Protein AF-A0A4Y3J3N5-F1 (afdb_monomer_lite)

Structure (mmCIF, N/CA/C/O backbone):
data_AF-A0A4Y3J3N5-F1
#
_entry.id   AF-A0A4Y3J3N5-F1
#
loop_
_atom_site.group_PDB
_atom_site.id
_atom_site.type_symbol
_atom_site.label_atom_id
_atom_site.label_alt_id
_atom_site.label_comp_id
_atom_site.label_asym_id
_atom_site.label_entity_id
_atom_site.label_seq_id
_atom_site.pdbx_PDB_ins_code
_atom_site.Cartn_x
_atom_site.Cartn_y
_atom_site.Cartn_z
_atom_site.occupancy
_atom_site.B_iso_or_equiv
_atom_site.auth_seq_id
_atom_site.auth_comp_id
_atom_site.auth_asym_id
_atom_site.auth_atom_id
_atom_site.pdbx_PDB_model_num
ATOM 1 N N . MET A 1 1 ? -22.427 3.754 10.484 1.00 77.75 1 MET A N 1
ATOM 2 C CA . MET A 1 1 ? -21.867 2.845 9.464 1.00 77.75 1 MET A CA 1
ATOM 3 C C . 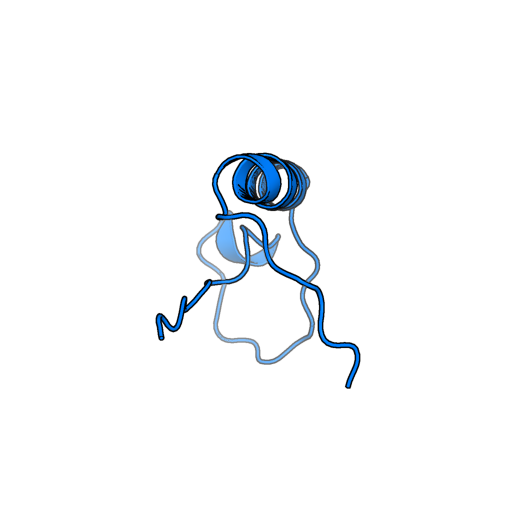MET A 1 1 ? -21.060 3.696 8.505 1.00 77.75 1 MET A C 1
ATOM 5 O O . MET A 1 1 ? -21.630 4.639 7.970 1.00 77.75 1 MET A O 1
ATOM 9 N N . SER A 1 2 ? -19.770 3.415 8.333 1.00 81.00 2 SER A N 1
ATOM 10 C CA . SER A 1 2 ? -18.892 4.198 7.454 1.00 81.00 2 SER A CA 1
ATOM 11 C C . SER A 1 2 ? -18.290 3.276 6.404 1.00 81.00 2 SER A C 1
ATOM 13 O O . SER A 1 2 ? -17.828 2.190 6.742 1.00 81.00 2 SER A O 1
ATOM 15 N N . ILE A 1 3 ? -18.317 3.699 5.142 1.00 83.56 3 ILE A N 1
ATOM 16 C CA . ILE A 1 3 ? -17.695 2.982 4.026 1.00 83.56 3 ILE A CA 1
ATOM 17 C C . ILE A 1 3 ? -16.424 3.737 3.651 1.00 83.56 3 ILE A C 1
ATOM 19 O O . ILE A 1 3 ? -16.462 4.953 3.464 1.00 83.56 3 ILE A O 1
ATOM 23 N N . PHE A 1 4 ? -15.313 3.015 3.528 1.00 84.12 4 PHE A N 1
ATOM 24 C CA . PHE A 1 4 ? -14.032 3.568 3.101 1.00 84.12 4 PHE A CA 1
ATOM 25 C C . PHE A 1 4 ? -13.700 3.037 1.708 1.00 84.12 4 PHE A C 1
ATOM 27 O O . PHE A 1 4 ? -13.706 1.828 1.484 1.00 84.12 4 PHE A O 1
ATOM 34 N N . LEU A 1 5 ? -13.415 3.941 0.772 1.00 88.62 5 LEU A N 1
ATOM 35 C CA . LEU A 1 5 ? -12.976 3.595 -0.577 1.00 88.62 5 LEU A CA 1
ATOM 36 C C . LEU A 1 5 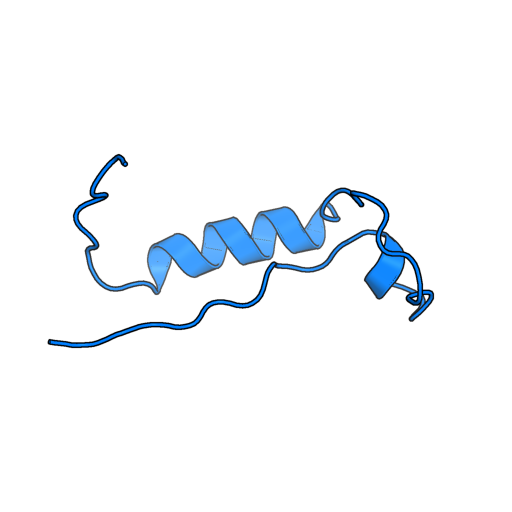? -11.468 3.809 -0.664 1.00 88.62 5 LEU A C 1
ATOM 38 O O . LEU A 1 5 ? -10.984 4.926 -0.490 1.00 88.62 5 LEU A O 1
ATOM 42 N N . ILE A 1 6 ? -10.733 2.731 -0.922 1.00 90.56 6 ILE A N 1
ATOM 43 C CA . ILE A 1 6 ? -9.272 2.742 -0.962 1.00 90.56 6 ILE A CA 1
ATOM 44 C C . ILE A 1 6 ? -8.829 2.491 -2.400 1.00 90.56 6 ILE A C 1
ATOM 46 O O . ILE A 1 6 ? -9.190 1.485 -3.010 1.00 90.56 6 ILE A O 1
ATOM 50 N N . ARG A 1 7 ? -8.023 3.405 -2.947 1.00 91.94 7 ARG A N 1
ATOM 51 C CA . ARG A 1 7 ? -7.309 3.173 -4.206 1.00 91.94 7 ARG A CA 1
ATOM 52 C C . ARG A 1 7 ? -6.094 2.282 -3.936 1.00 91.94 7 ARG A C 1
ATOM 54 O O . ARG A 1 7 ? -5.436 2.446 -2.912 1.00 91.94 7 ARG A O 1
ATOM 61 N N . HIS A 1 8 ? -5.767 1.388 -4.869 1.00 90.50 8 HIS A N 1
ATOM 62 C CA . HIS A 1 8 ? -4.518 0.628 -4.803 1.00 90.50 8 HIS A CA 1
ATOM 63 C C . HIS A 1 8 ? -3.295 1.563 -4.723 1.00 90.50 8 HIS A C 1
ATOM 65 O O . HIS A 1 8 ? -3.308 2.677 -5.259 1.00 90.50 8 HIS A O 1
ATOM 71 N N . ALA A 1 9 ? -2.239 1.096 -4.059 1.00 94.00 9 ALA A N 1
ATOM 72 C CA . ALA A 1 9 ? -0.975 1.816 -3.959 1.00 94.00 9 ALA A CA 1
ATOM 73 C C . ALA A 1 9 ? -0.236 1.883 -5.311 1.00 94.00 9 ALA A C 1
ATOM 75 O O . ALA A 1 9 ? -0.680 1.300 -6.302 1.00 94.00 9 ALA A O 1
ATOM 76 N N . GLU A 1 10 ? 0.884 2.602 -5.370 1.00 93.56 10 GLU A N 1
ATOM 77 C CA . GLU A 1 10 ? 1.665 2.753 -6.600 1.00 93.56 10 GLU A CA 1
ATOM 78 C C . GLU A 1 10 ? 2.065 1.399 -7.220 1.00 93.56 10 GLU A C 1
ATOM 80 O O . GLU A 1 10 ? 2.598 0.515 -6.555 1.00 93.56 10 GLU A O 1
ATOM 85 N N . SER A 1 11 ? 1.817 1.249 -8.521 1.00 91.44 11 SER A N 1
ATOM 86 C CA . SER A 1 11 ? 2.300 0.136 -9.344 1.00 91.44 11 SER A CA 1
ATOM 87 C C . SER A 1 11 ? 3.485 0.549 -10.209 1.00 91.44 11 SER A C 1
ATOM 89 O O . SER A 1 11 ? 3.657 1.734 -10.503 1.00 91.44 11 SER A O 1
ATOM 91 N N . GLU A 1 12 ? 4.248 -0.426 -10.704 1.00 89.81 12 GLU A N 1
ATOM 92 C CA . GLU A 1 12 ? 5.370 -0.196 -11.635 1.00 89.81 12 GLU A CA 1
ATOM 93 C C . GLU A 1 12 ? 4.969 0.640 -12.867 1.00 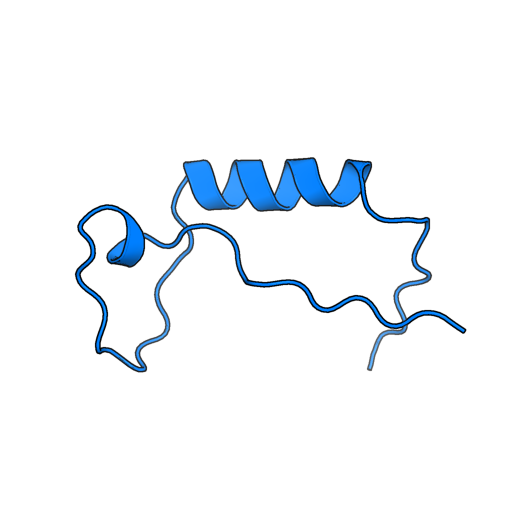89.81 12 GLU A C 1
ATOM 95 O O . GLU A 1 12 ? 5.739 1.443 -13.396 1.00 89.81 12 GLU A O 1
ATOM 100 N N . ALA A 1 13 ? 3.715 0.525 -13.307 1.00 86.62 13 ALA A N 1
ATOM 101 C CA . ALA A 1 13 ? 3.194 1.298 -14.429 1.00 86.62 13 ALA A CA 1
ATOM 102 C C . ALA A 1 13 ? 2.931 2.780 -14.099 1.00 86.62 13 ALA A C 1
ATOM 104 O O . ALA A 1 13 ? 2.934 3.634 -14.993 1.00 86.62 13 ALA A O 1
ATOM 105 N N . ASN A 1 14 ? 2.728 3.119 -12.822 1.00 87.38 14 ASN A N 1
ATOM 106 C CA . ASN A 1 14 ? 2.454 4.489 -12.393 1.00 87.38 14 ASN A CA 1
ATOM 107 C C . ASN A 1 14 ? 3.711 5.373 -12.382 1.00 87.38 14 ASN A C 1
ATOM 109 O O . ASN A 1 14 ? 3.586 6.557 -12.701 1.00 87.38 14 ASN A O 1
ATOM 113 N N . ILE A 1 15 ? 4.897 4.805 -12.119 1.00 81.94 15 ILE A N 1
ATOM 114 C CA . ILE A 1 15 ? 6.184 5.525 -11.985 1.00 81.94 15 ILE A CA 1
ATOM 115 C C . ILE A 1 15 ? 6.473 6.423 -13.201 1.00 81.94 15 ILE A C 1
ATOM 117 O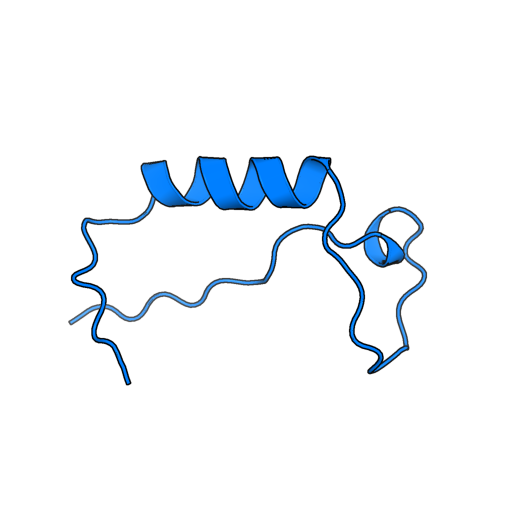 O . ILE A 1 15 ? 6.969 7.536 -13.060 1.00 81.94 15 ILE A O 1
ATOM 121 N N . ASN A 1 16 ? 6.088 5.979 -14.402 1.00 75.75 16 ASN A N 1
ATOM 122 C CA . ASN A 1 16 ? 6.342 6.696 -15.656 1.00 75.75 16 ASN A CA 1
ATOM 123 C C . ASN A 1 16 ? 5.065 7.139 -16.386 1.00 75.75 16 ASN A C 1
ATOM 125 O O . ASN A 1 16 ? 5.100 7.390 -17.591 1.00 75.75 16 ASN A O 1
ATOM 129 N N . ARG A 1 17 ? 3.922 7.193 -15.683 1.00 66.19 17 ARG A N 1
ATOM 130 C CA . ARG A 1 17 ? 2.587 7.481 -16.257 1.00 66.19 17 ARG A CA 1
ATOM 131 C C . ARG A 1 17 ? 2.221 6.598 -17.464 1.00 66.19 17 ARG A C 1
ATOM 133 O O . ARG A 1 17 ? 1.385 6.976 -18.284 1.00 66.19 17 ARG A O 1
ATOM 140 N N . LYS A 1 18 ? 2.833 5.418 -17.593 1.00 62.09 18 LYS A N 1
ATOM 141 C CA . LYS A 1 18 ? 2.538 4.462 -18.663 1.00 62.09 18 LYS A CA 1
ATOM 142 C C . LYS A 1 18 ? 1.339 3.625 -18.248 1.00 62.09 18 LYS A C 1
ATOM 144 O O . LYS A 1 18 ? 1.513 2.517 -17.763 1.00 62.09 18 LYS A O 1
ATOM 149 N N . THR A 1 19 ? 0.119 4.120 -18.418 1.00 61.28 19 THR A N 1
ATOM 150 C CA . THR A 1 19 ? -1.058 3.321 -18.041 1.00 61.28 19 THR A CA 1
ATOM 151 C C . THR A 1 19 ? -2.215 3.472 -19.017 1.00 61.28 19 THR A C 1
ATOM 153 O O . THR A 1 19 ? -2.940 4.459 -18.964 1.00 61.28 19 THR A O 1
ATOM 156 N N . LEU A 1 20 ? -2.409 2.441 -19.848 1.00 55.06 20 LEU A N 1
ATOM 157 C CA . LEU A 1 20 ? -3.677 2.094 -20.516 1.00 55.06 20 LEU A CA 1
ATOM 158 C C . LEU A 1 20 ? -3.950 0.575 -20.485 1.00 55.06 20 LEU A C 1
ATOM 160 O O . LEU A 1 20 ? -4.829 0.082 -21.183 1.00 55.06 20 LEU A O 1
ATOM 164 N N . SER A 1 21 ? -3.177 -0.195 -19.716 1.00 64.62 21 SER A N 1
ATOM 165 C CA . SER A 1 21 ? -3.282 -1.652 -19.735 1.00 64.62 21 SER A CA 1
ATOM 166 C C . SER A 1 21 ? -4.202 -2.154 -18.625 1.00 64.62 21 SER A C 1
ATOM 168 O O . SER A 1 21 ? -4.012 -1.801 -17.464 1.00 64.62 21 SER A O 1
ATOM 170 N N . HIS A 1 22 ? -5.151 -3.022 -18.985 1.00 67.19 22 HIS A N 1
ATOM 171 C CA . HIS A 1 22 ? -5.929 -3.852 -18.055 1.00 67.19 22 HIS A CA 1
ATOM 172 C C . HIS A 1 22 ? -5.124 -5.040 -17.491 1.00 67.19 22 HIS A C 1
ATOM 174 O O . HIS A 1 22 ? -5.692 -5.915 -16.843 1.00 67.19 22 HIS A O 1
ATOM 180 N N . ALA A 1 23 ? -3.819 -5.120 -17.769 1.00 74.31 23 ALA A N 1
ATOM 181 C CA . ALA A 1 23 ? -2.975 -6.177 -17.234 1.00 74.31 23 ALA A CA 1
ATOM 182 C C . ALA A 1 23 ? -2.873 -6.093 -15.704 1.00 74.31 23 ALA A C 1
ATOM 184 O O . ALA A 1 23 ? -2.867 -5.007 -15.123 1.00 74.31 23 ALA A O 1
ATOM 185 N N . SER A 1 24 ? -2.721 -7.249 -15.058 1.00 81.94 24 SER A N 1
ATOM 186 C CA . SER A 1 24 ? -2.322 -7.318 -13.653 1.00 81.94 24 SER A CA 1
ATOM 187 C C . SER A 1 24 ? -0.874 -6.846 -13.522 1.00 81.94 24 SER A C 1
ATOM 189 O O . SER A 1 24 ? 0.050 -7.543 -13.939 1.00 81.94 24 SER A O 1
ATOM 191 N N . ILE A 1 25 ? -0.681 -5.648 -12.972 1.00 86.94 25 ILE A N 1
ATOM 192 C CA . ILE A 1 25 ? 0.633 -5.020 -12.789 1.00 86.94 25 ILE A CA 1
ATOM 193 C C . ILE A 1 25 ? 0.959 -5.017 -11.297 1.00 86.94 25 ILE A C 1
ATOM 195 O O . ILE A 1 25 ? 0.134 -4.611 -10.478 1.00 86.94 25 ILE A O 1
ATOM 199 N N . ALA A 1 26 ? 2.157 -5.482 -10.949 1.00 90.25 26 ALA A N 1
ATOM 200 C CA . ALA A 1 26 ? 2.618 -5.528 -9.568 1.00 90.25 26 ALA A CA 1
ATOM 201 C C . ALA A 1 26 ? 2.765 -4.120 -8.959 1.00 90.25 26 ALA A C 1
ATOM 203 O O . ALA A 1 26 ? 3.018 -3.136 -9.665 1.00 90.25 26 ALA A O 1
ATOM 204 N N . LEU A 1 27 ? 2.618 -4.040 -7.633 1.00 92.88 27 LEU A N 1
ATOM 205 C CA . LEU A 1 27 ? 2.956 -2.835 -6.880 1.00 92.88 27 LEU A CA 1
ATOM 206 C C . LEU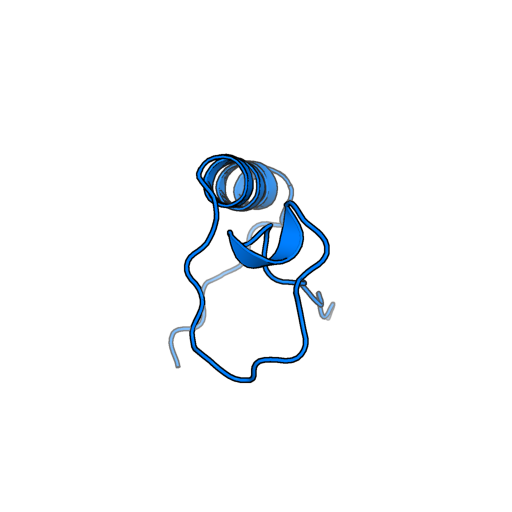 A 1 27 ? 4.458 -2.566 -6.968 1.00 92.88 27 LEU A C 1
ATOM 208 O O . LEU A 1 27 ? 5.254 -3.503 -7.020 1.00 92.88 27 LEU A O 1
ATOM 212 N N . SER A 1 28 ? 4.828 -1.288 -6.951 1.00 93.25 28 SER A N 1
ATOM 213 C CA . SER A 1 28 ? 6.226 -0.912 -6.777 1.00 93.25 28 SER A CA 1
ATOM 214 C C . SER A 1 28 ? 6.671 -1.156 -5.336 1.00 93.25 28 SER A C 1
ATOM 216 O O . SER A 1 28 ? 5.849 -1.297 -4.422 1.00 93.25 28 SER A O 1
ATOM 218 N N . GLU A 1 29 ? 7.982 -1.154 -5.090 1.00 95.44 29 GLU A N 1
ATOM 219 C CA . GLU A 1 2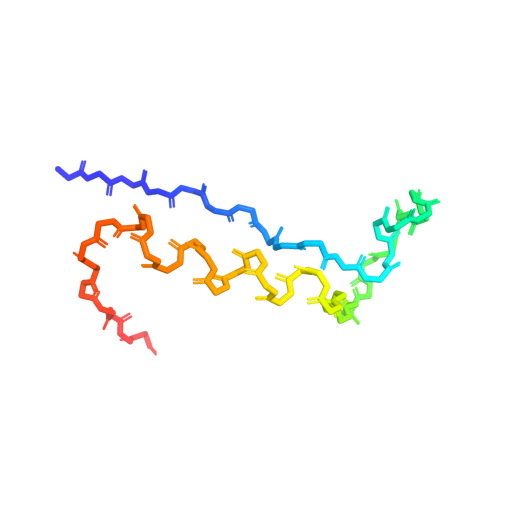9 ? 8.511 -1.207 -3.719 1.00 95.44 29 GLU A CA 1
ATOM 220 C C . GLU A 1 29 ? 7.947 -0.056 -2.863 1.00 95.44 29 GLU A C 1
ATOM 222 O O . GLU A 1 29 ? 7.591 -0.235 -1.694 1.00 95.44 29 GLU A O 1
ATOM 227 N N . PHE A 1 30 ? 7.805 1.129 -3.462 1.00 95.31 30 PHE A N 1
ATOM 228 C CA . PHE A 1 30 ? 7.181 2.273 -2.811 1.00 95.31 30 PHE A CA 1
ATOM 229 C C . PHE A 1 30 ? 5.684 2.043 -2.563 1.00 95.31 30 PHE A C 1
ATOM 231 O O . PHE A 1 30 ? 5.201 2.318 -1.464 1.00 95.31 30 PHE A O 1
ATOM 238 N N . GLY A 1 31 ? 4.965 1.457 -3.521 1.00 95.69 31 GLY A N 1
ATOM 239 C CA . GLY A 1 31 ? 3.565 1.068 -3.364 1.00 95.69 31 GLY A CA 1
ATOM 240 C C . GLY A 1 31 ? 3.334 0.090 -2.211 1.00 95.69 31 GLY A C 1
ATOM 241 O O . GLY A 1 31 ? 2.395 0.251 -1.430 1.00 95.69 31 GLY A O 1
ATOM 242 N N . HIS A 1 32 ? 4.230 -0.877 -2.015 1.00 96.44 32 HIS A N 1
ATOM 243 C CA . HIS A 1 32 ? 4.166 -1.763 -0.852 1.00 96.44 32 HIS A CA 1
ATOM 244 C C . HIS A 1 32 ? 4.310 -1.001 0.473 1.00 96.44 32 HIS A C 1
ATOM 246 O O . HIS A 1 32 ? 3.537 -1.245 1.403 1.00 96.44 32 HIS A O 1
ATOM 252 N N . LYS A 1 33 ? 5.233 -0.034 0.553 1.00 97.12 33 LYS A N 1
ATOM 253 C CA . LYS A 1 33 ? 5.395 0.825 1.742 1.00 97.12 33 LYS A CA 1
ATOM 254 C C . LYS A 1 33 ? 4.162 1.698 1.987 1.00 97.12 33 LYS A C 1
ATOM 256 O O . LYS A 1 33 ? 3.747 1.851 3.133 1.00 97.12 33 LYS A O 1
ATOM 261 N N . GLN A 1 34 ? 3.537 2.223 0.931 1.00 96.44 34 GLN A N 1
ATOM 262 C CA . GLN A 1 34 ? 2.279 2.973 1.037 1.00 96.44 34 GLN A CA 1
ATOM 263 C C . GLN A 1 34 ? 1.151 2.111 1.617 1.00 96.44 34 GLN A C 1
ATOM 265 O O . GLN A 1 34 ? 0.462 2.546 2.537 1.00 96.44 34 GLN A O 1
ATOM 270 N N . ALA A 1 35 ? 0.984 0.882 1.117 1.00 94.44 35 ALA A N 1
ATOM 271 C CA . ALA A 1 35 ? -0.037 -0.037 1.614 1.00 94.44 35 ALA A CA 1
ATOM 272 C C . ALA A 1 35 ? 0.191 -0.401 3.092 1.00 94.44 35 ALA A C 1
ATOM 274 O O . ALA A 1 35 ? -0.749 -0.384 3.881 1.00 94.44 35 ALA A O 1
ATOM 275 N N . GLN A 1 36 ? 1.443 -0.653 3.490 1.00 93.94 36 GLN A N 1
ATOM 276 C CA . GLN A 1 36 ? 1.795 -0.912 4.891 1.00 93.94 36 GLN A CA 1
ATOM 277 C C . GLN A 1 36 ? 1.509 0.295 5.792 1.00 93.94 36 GLN A C 1
ATOM 279 O O . GLN A 1 36 ? 0.933 0.137 6.867 1.00 93.94 36 GLN A O 1
ATOM 284 N N . ALA A 1 37 ? 1.868 1.504 5.354 1.00 94.94 37 ALA A N 1
ATOM 285 C CA . ALA A 1 37 ? 1.613 2.724 6.114 1.00 94.94 37 ALA A CA 1
ATOM 286 C C . ALA A 1 37 ? 0.111 3.011 6.274 1.00 94.94 37 ALA A C 1
ATOM 288 O O . ALA A 1 37 ? -0.308 3.524 7.313 1.00 94.94 37 ALA A O 1
ATOM 289 N N . LEU A 1 38 ? -0.702 2.653 5.272 1.00 93.00 38 LEU A N 1
ATOM 290 C CA . LEU A 1 38 ? -2.154 2.806 5.325 1.00 93.00 38 LEU A CA 1
ATOM 291 C C . LEU A 1 38 ? -2.780 1.937 6.424 1.00 93.00 38 LEU A C 1
ATOM 293 O O . LEU A 1 38 ? -3.688 2.404 7.106 1.00 93.00 38 LEU A O 1
ATOM 297 N N . CYS A 1 39 ? -2.269 0.725 6.664 1.00 88.00 39 CYS A N 1
ATOM 298 C CA . CYS A 1 39 ? -2.773 -0.153 7.728 1.00 88.00 39 CYS A CA 1
ATOM 299 C C . CYS A 1 39 ? -2.747 0.507 9.116 1.00 88.00 39 CYS A C 1
ATOM 301 O O . CYS A 1 39 ? -3.631 0.248 9.925 1.00 88.00 39 CYS A O 1
ATOM 303 N N . SER A 1 40 ? -1.775 1.386 9.379 1.00 88.75 40 SER A N 1
ATOM 304 C CA . SER A 1 40 ? -1.673 2.129 10.643 1.00 88.75 40 SER A CA 1
ATOM 305 C C . SER A 1 40 ? -2.636 3.317 10.745 1.00 88.75 40 SER A C 1
ATOM 307 O O . SER A 1 40 ? -2.827 3.853 11.833 1.00 88.75 40 SER A O 1
ATOM 309 N N . GLN A 1 41 ? -3.204 3.767 9.624 1.00 89.19 41 GLN A N 1
ATOM 310 C CA . GLN A 1 41 ? -4.115 4.917 9.555 1.00 89.19 41 GLN A CA 1
ATOM 311 C C . GLN A 1 41 ? -5.581 4.496 9.470 1.00 89.19 41 GLN A C 1
ATOM 313 O O . GLN A 1 41 ? -6.472 5.281 9.797 1.00 89.19 41 GLN A O 1
ATOM 318 N N . LEU A 1 42 ? -5.839 3.274 9.002 1.00 87.00 42 LEU A N 1
ATOM 319 C CA . LEU A 1 42 ? -7.188 2.747 8.932 1.00 87.00 42 LEU A CA 1
ATOM 320 C C . LEU A 1 42 ? -7.744 2.553 10.349 1.00 87.00 42 LEU A C 1
ATOM 322 O O . LEU A 1 42 ? -7.019 2.122 11.251 1.00 87.00 42 LEU A O 1
ATOM 326 N N . PRO A 1 43 ? -9.037 2.856 10.568 1.00 85.38 43 PRO A N 1
ATOM 327 C CA . PRO A 1 43 ? -9.689 2.490 11.817 1.00 85.38 43 PRO A CA 1
ATOM 328 C C . PRO A 1 43 ? -9.584 0.977 12.006 1.00 85.38 43 PRO A C 1
ATOM 330 O O . PRO A 1 43 ? -9.401 0.244 11.039 1.00 85.38 43 PRO A O 1
ATOM 333 N N . LYS A 1 44 ? -9.717 0.489 13.240 1.00 78.06 44 LYS A N 1
ATOM 334 C CA . LYS A 1 44 ? -9.707 -0.952 13.501 1.00 78.06 44 LYS A CA 1
ATOM 335 C C . LYS A 1 44 ? -10.843 -1.604 12.703 1.00 78.06 44 LYS A C 1
ATOM 337 O O . LYS A 1 44 ? -12.012 -1.397 13.018 1.00 78.06 44 LYS A O 1
ATOM 342 N N . ILE A 1 45 ? -10.485 -2.312 11.636 1.00 75.69 45 ILE A N 1
ATOM 343 C CA . ILE A 1 45 ? -11.431 -2.995 10.758 1.00 75.69 45 ILE A CA 1
ATOM 344 C C . ILE A 1 45 ? -11.445 -4.454 11.186 1.00 75.69 45 ILE A C 1
ATOM 346 O O . ILE A 1 45 ? -10.400 -5.105 11.182 1.00 75.69 45 ILE A O 1
ATOM 350 N N . ASP A 1 46 ? -12.615 -4.975 11.535 1.00 68.44 46 ASP A N 1
ATOM 351 C CA . ASP A 1 46 ? -12.787 -6.418 11.608 1.00 68.44 46 ASP A CA 1
ATOM 352 C C . ASP A 1 46 ? -12.805 -6.940 10.171 1.00 68.44 46 ASP A C 1
ATOM 354 O O . ASP A 1 46 ? -13.671 -6.584 9.369 1.00 68.44 46 ASP A O 1
ATOM 358 N N . HIS A 1 47 ? -11.787 -7.720 9.812 1.00 64.88 47 HIS A N 1
ATOM 359 C CA . HIS A 1 47 ? -11.690 -8.296 8.480 1.00 64.88 47 HIS A CA 1
ATOM 360 C C . HIS A 1 47 ? -12.790 -9.351 8.330 1.00 64.88 47 HIS A C 1
ATOM 362 O O . HIS A 1 47 ? -12.686 -10.456 8.864 1.00 64.88 47 HIS A O 1
ATOM 368 N N . VAL A 1 48 ? -13.870 -9.000 7.635 1.00 63.59 48 VAL A N 1
ATOM 369 C CA . VAL A 1 48 ? -14.918 -9.957 7.283 1.00 63.59 48 VAL A CA 1
ATOM 370 C C . VAL A 1 48 ? -14.401 -10.736 6.078 1.00 63.59 48 VAL A C 1
ATOM 372 O O . VAL A 1 48 ? -14.444 -10.243 4.954 1.00 63.59 48 VAL A O 1
ATOM 375 N N . ASN A 1 49 ? -13.822 -11.914 6.320 1.00 51.41 49 ASN A N 1
ATOM 376 C CA . ASN A 1 49 ? -13.469 -12.831 5.238 1.00 51.41 49 ASN A CA 1
ATOM 377 C C . ASN A 1 49 ? -14.752 -13.176 4.465 1.00 51.41 49 ASN A C 1
ATOM 379 O O . ASN A 1 49 ? -15.725 -13.624 5.074 1.00 51.41 49 ASN A O 1
ATOM 383 N N . ALA A 1 50 ? -14.743 -12.923 3.156 1.00 52.50 50 ALA A N 1
ATOM 384 C CA . ALA A 1 50 ? -15.758 -13.391 2.216 1.00 52.50 50 ALA A CA 1
ATOM 385 C C . ALA A 1 50 ? -15.426 -14.806 1.731 1.00 52.50 50 ALA A C 1
ATOM 387 O O . ALA A 1 50 ? -14.215 -15.107 1.606 1.00 52.50 50 ALA A O 1
#

pLDDT: mean 82.6, std 12.77, range [51.41, 97.12]

Sequence (50 aa):
MSIFLIRHAESEANINRKTLSHASIALSEFGHKQAQALCSQLPKIDHVNA

Radius of gyration: 13.45 Å; chains: 1; bounding box: 30×21×34 Å

Foldseek 3Di:
DDDDDDDQFAFPCVVVVNDDDPDDTHHDPVSVVVVVVVVVVDDPDDPPDD

Organism: Acinetobacter pittii (NCBI:txid48296)

InterPro domains:
  IPR013078 Histidine phosphatase superfamily, clade-1 [PF00300] (3-45)
  IPR013078 Histidine phosphatase superfamily, clade-1 [cd07067] (3-48)
  IPR029033 Histidine phosphatase superfamily [G3DSA:3.40.50.1240] (1-50)
  IPR029033 Histidine phosphatase superfamily [SSF53254] (1-46)

Secondary structure (DSSP, 8-state):
----------BTTTTTT-----S--PBPHHHHHHHHHHHTTS--------